Protein AF-A0A7W8JVH3-F1 (afdb_monomer)

Structure (mmCIF, N/CA/C/O backbone):
data_AF-A0A7W8JVH3-F1
#
_entry.id   AF-A0A7W8JVH3-F1
#
loop_
_atom_site.group_PDB
_atom_site.id
_atom_site.type_symbol
_atom_site.label_atom_id
_atom_site.label_alt_id
_atom_site.label_comp_id
_atom_site.label_asym_id
_atom_site.label_entity_id
_atom_site.label_seq_id
_atom_site.pdbx_PDB_ins_code
_atom_site.Cartn_x
_atom_site.Cartn_y
_atom_site.Cartn_z
_atom_site.occupancy
_atom_site.B_iso_or_equiv
_atom_site.auth_seq_id
_atom_site.auth_comp_id
_atom_site.auth_asym_id
_atom_site.auth_atom_id
_atom_site.pdbx_PDB_model_num
ATOM 1 N N . MET A 1 1 ? -39.258 6.289 58.604 1.00 48.69 1 MET A N 1
ATOM 2 C CA . MET A 1 1 ? -39.651 5.945 57.219 1.00 48.69 1 MET A CA 1
ATOM 3 C C . MET A 1 1 ? -39.538 7.194 56.346 1.00 48.69 1 MET A C 1
ATOM 5 O O . MET A 1 1 ? -40.418 8.042 56.395 1.00 48.69 1 MET A O 1
ATOM 9 N N . ARG A 1 2 ? -38.430 7.372 55.616 1.00 46.38 2 ARG A N 1
ATOM 10 C CA . ARG A 1 2 ? -38.278 8.430 54.602 1.00 46.38 2 ARG A CA 1
ATOM 11 C C . ARG A 1 2 ? -37.837 7.779 53.296 1.00 46.38 2 ARG A C 1
ATOM 13 O O . ARG A 1 2 ? -37.025 6.861 53.305 1.00 46.38 2 ARG A O 1
ATOM 20 N N . ARG A 1 3 ? -38.529 8.182 52.235 1.00 45.81 3 ARG A N 1
ATOM 21 C CA . ARG A 1 3 ? -38.682 7.486 50.960 1.00 45.81 3 ARG A CA 1
ATOM 22 C C . ARG A 1 3 ? -37.388 7.464 50.152 1.00 45.81 3 ARG A C 1
ATOM 24 O O . ARG A 1 3 ? -36.672 8.457 50.085 1.00 45.81 3 ARG A O 1
ATOM 31 N N . ALA A 1 4 ? -37.172 6.315 49.524 1.00 49.72 4 ALA A N 1
ATOM 32 C CA . ALA A 1 4 ? -36.243 6.099 48.435 1.00 49.72 4 ALA A CA 1
ATOM 33 C C . ALA A 1 4 ? -36.634 6.930 47.205 1.00 49.72 4 ALA A C 1
ATOM 35 O O . ALA A 1 4 ? -37.813 6.995 46.857 1.00 49.72 4 ALA A O 1
ATOM 36 N N . LEU A 1 5 ? -35.635 7.485 46.523 1.00 50.75 5 LEU A N 1
A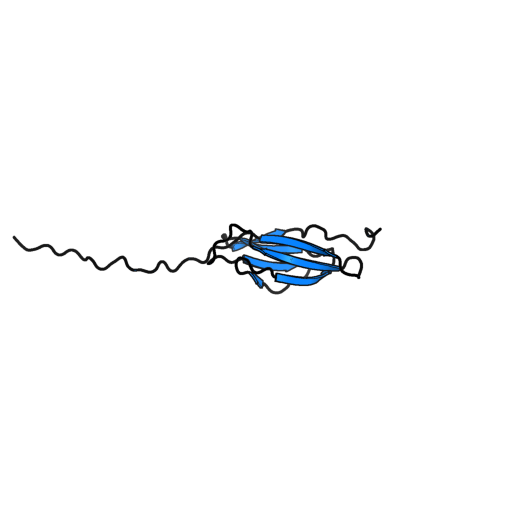TOM 37 C CA . LEU A 1 5 ? -35.648 7.632 45.070 1.00 50.75 5 LEU A CA 1
ATOM 38 C C . LEU A 1 5 ? -34.183 7.716 44.602 1.00 50.75 5 LEU A C 1
ATOM 40 O O . LEU A 1 5 ? -33.597 8.799 44.634 1.00 50.75 5 LEU A O 1
ATOM 44 N N . PRO A 1 6 ? -33.526 6.589 44.272 1.00 50.28 6 PRO A N 1
ATOM 45 C CA . PRO A 1 6 ? -32.200 6.652 43.692 1.00 50.28 6 PRO A CA 1
ATOM 46 C C . PRO A 1 6 ? -32.318 7.114 42.238 1.00 50.28 6 PRO A C 1
ATOM 48 O O . PRO A 1 6 ? -33.240 6.742 41.510 1.00 50.28 6 PRO A O 1
ATOM 51 N N . LEU A 1 7 ? -31.366 7.963 41.864 1.00 53.34 7 LEU A N 1
ATOM 52 C CA . LEU A 1 7 ? -31.103 8.468 40.529 1.00 53.34 7 LEU A CA 1
ATOM 53 C C . LEU A 1 7 ? -31.252 7.364 39.470 1.00 53.34 7 LEU A C 1
ATOM 55 O O . LEU A 1 7 ? -30.442 6.444 39.413 1.00 53.34 7 LEU A O 1
ATOM 59 N N . LEU A 1 8 ? -32.248 7.487 38.597 1.00 50.94 8 LEU A N 1
ATOM 60 C CA . LEU A 1 8 ? -32.459 6.592 37.455 1.00 50.94 8 LEU A CA 1
ATOM 61 C C . LEU A 1 8 ? -32.343 7.386 36.148 1.00 50.94 8 LEU A C 1
ATOM 63 O O . LEU A 1 8 ? -33.219 7.349 35.292 1.00 50.94 8 LEU A O 1
ATOM 67 N N . LEU A 1 9 ? -31.272 8.177 36.025 1.00 50.88 9 LEU A N 1
ATOM 68 C CA . LEU A 1 9 ? -31.040 9.027 34.852 1.00 50.88 9 LEU A CA 1
ATOM 69 C C . LEU A 1 9 ? -29.560 9.125 34.463 1.00 50.88 9 LEU A C 1
ATOM 71 O O . LEU A 1 9 ? -29.058 10.181 34.097 1.00 50.88 9 LEU A O 1
ATOM 75 N N . ALA A 1 10 ? -28.843 8.011 34.540 1.00 50.78 10 ALA A N 1
ATOM 76 C CA . ALA A 1 10 ? -27.483 7.922 34.033 1.00 50.78 10 ALA A CA 1
ATOM 77 C C . ALA A 1 10 ? -27.308 6.577 33.340 1.00 50.78 10 ALA A C 1
ATOM 79 O O . ALA A 1 10 ? -26.877 5.647 34.000 1.00 50.78 10 ALA A O 1
ATOM 80 N N . LEU A 1 11 ? -27.703 6.446 32.065 1.00 51.06 11 LEU A N 1
ATOM 81 C CA . LEU A 1 11 ? -27.207 5.378 31.168 1.00 51.06 11 LEU A CA 1
ATOM 82 C C . LEU A 1 11 ? -27.622 5.525 29.688 1.00 51.06 11 LEU A C 1
ATOM 84 O O . LEU A 1 11 ? -27.536 4.570 28.928 1.00 51.06 11 LEU A O 1
ATOM 88 N N . LEU A 1 12 ? -28.000 6.725 29.239 1.00 50.84 12 LEU A N 1
ATOM 89 C CA . LEU A 1 12 ? -28.077 7.048 27.808 1.00 50.84 12 LEU A CA 1
ATOM 90 C C . LEU A 1 12 ? -26.915 7.972 27.432 1.00 50.84 12 LEU A C 1
ATOM 92 O O . LEU A 1 12 ? -27.115 9.044 26.870 1.00 50.84 12 LEU A O 1
ATOM 96 N N . LEU A 1 13 ? -25.689 7.583 27.790 1.00 53.88 13 LEU A N 1
ATOM 97 C CA . LEU A 1 13 ? -24.538 8.110 27.071 1.00 53.88 13 LEU A CA 1
ATOM 98 C C . LEU A 1 13 ? -24.458 7.308 25.771 1.00 53.88 13 LEU A C 1
ATOM 100 O O . LEU A 1 13 ? -24.201 6.105 25.854 1.00 53.88 13 LEU A O 1
ATOM 104 N N . PRO A 1 14 ? -24.679 7.908 24.585 1.00 45.84 14 PRO A N 1
ATOM 105 C CA . PRO A 1 14 ? -24.196 7.285 23.368 1.00 45.84 14 PRO A CA 1
ATOM 106 C C . PRO A 1 14 ? -22.703 7.081 23.594 1.00 45.84 14 PRO A C 1
ATOM 108 O O . PRO A 1 14 ? -21.974 8.043 23.847 1.00 45.84 14 PRO A O 1
ATOM 111 N N . SER A 1 15 ? -22.263 5.823 23.616 1.00 51.16 15 SER A N 1
ATOM 112 C CA . SER A 1 15 ? -20.848 5.509 23.540 1.00 51.16 15 SER A CA 1
ATOM 113 C C . SER A 1 15 ? -20.332 6.308 22.355 1.00 51.16 15 SER A C 1
ATOM 115 O O . SER A 1 15 ? -20.765 6.073 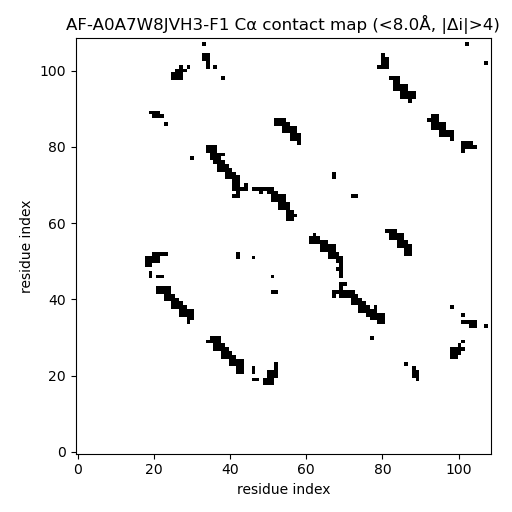21.229 1.00 51.16 15 SER A O 1
ATOM 117 N N . ALA A 1 16 ? -19.511 7.325 22.615 1.00 52.62 16 ALA A N 1
ATOM 118 C CA . ALA A 1 16 ? -18.742 7.969 21.572 1.00 52.62 16 ALA A CA 1
ATOM 119 C C . ALA A 1 16 ? -17.882 6.845 20.996 1.00 52.62 16 ALA A C 1
ATOM 121 O O . ALA A 1 16 ? -16.887 6.455 21.607 1.00 52.62 16 ALA A O 1
ATOM 122 N N . GLY A 1 17 ? -18.388 6.206 19.939 1.00 52.88 17 GLY A N 1
ATOM 123 C CA . GLY A 1 17 ? -17.802 5.014 19.359 1.00 52.88 17 GLY A CA 1
ATOM 124 C C . GLY A 1 17 ? -16.391 5.376 18.955 1.00 52.88 17 GLY A C 1
ATOM 125 O O . GLY A 1 17 ? -16.191 6.255 18.116 1.00 52.88 17 GLY A O 1
ATOM 126 N N . ALA A 1 18 ? -15.409 4.774 19.617 1.00 62.06 18 ALA A N 1
ATOM 127 C CA . ALA A 1 18 ? -14.046 4.853 19.145 1.00 62.06 18 ALA A CA 1
ATOM 128 C C . ALA A 1 18 ? -14.049 4.196 17.762 1.00 62.06 18 ALA A C 1
ATOM 130 O O . ALA A 1 18 ? -14.316 3.001 17.658 1.00 62.06 18 ALA A O 1
ATOM 131 N N . LEU A 1 19 ? -13.838 4.991 16.709 1.00 70.38 19 LEU A N 1
ATOM 132 C CA . LEU A 1 19 ? -13.760 4.478 15.345 1.00 70.38 19 LEU A CA 1
ATOM 133 C C . LEU A 1 19 ? -12.72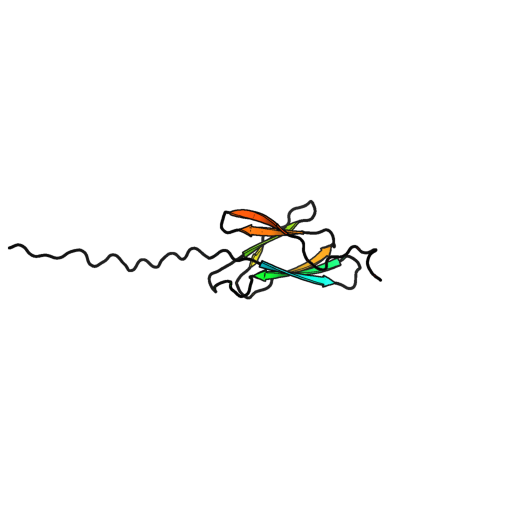8 3.339 15.314 1.00 70.38 19 LEU A C 1
ATOM 135 O O . LEU A 1 19 ? -11.607 3.498 15.804 1.00 70.38 19 LEU A O 1
ATOM 139 N N . THR A 1 20 ? -13.110 2.184 14.770 1.00 84.62 20 THR A N 1
ATOM 140 C CA . THR A 1 20 ? -12.273 0.975 14.824 1.00 84.62 20 THR A CA 1
ATOM 141 C C . THR A 1 20 ? -11.189 1.022 13.751 1.00 84.62 20 THR A C 1
ATOM 143 O O . THR A 1 20 ? -11.486 1.157 12.565 1.00 84.62 20 THR A O 1
ATOM 146 N N . LEU A 1 21 ? -9.919 0.864 14.128 1.00 89.88 21 LEU A N 1
ATOM 147 C CA . LEU A 1 21 ? -8.824 0.890 13.160 1.00 89.88 21 LEU A CA 1
ATOM 148 C C . LEU A 1 21 ? -8.614 -0.492 12.515 1.00 89.88 21 LEU A C 1
ATOM 150 O O . LEU A 1 21 ? -8.281 -1.475 13.173 1.00 89.88 21 LEU A O 1
ATOM 154 N N . CYS A 1 22 ? -8.798 -0.566 11.201 1.00 91.88 22 CYS A N 1
ATOM 155 C CA . CYS A 1 22 ? -8.847 -1.802 10.434 1.00 91.88 22 CYS A CA 1
ATOM 156 C C . CYS A 1 22 ? -7.515 -2.187 9.788 1.00 91.88 22 CYS A C 1
ATOM 158 O O . CYS A 1 22 ? -6.722 -1.352 9.346 1.00 91.88 22 CYS A O 1
ATOM 160 N N . ARG A 1 23 ? -7.317 -3.502 9.639 1.00 92.19 23 ARG A N 1
ATOM 161 C CA . ARG A 1 23 ? -6.287 -4.069 8.757 1.00 92.19 23 ARG A CA 1
ATOM 162 C C . ARG A 1 23 ? -6.592 -3.759 7.296 1.00 92.19 23 ARG A C 1
ATOM 164 O O . ARG A 1 23 ? -7.739 -3.517 6.917 1.00 92.19 23 ARG A O 1
ATOM 171 N N . VAL A 1 24 ? -5.553 -3.823 6.466 1.00 93.75 24 VAL A N 1
ATOM 172 C CA . VAL A 1 24 ? -5.663 -3.575 5.026 1.00 93.75 24 VAL A CA 1
ATOM 173 C C . VAL A 1 24 ? -5.170 -4.744 4.188 1.00 93.75 24 VAL A C 1
ATOM 175 O O . VAL A 1 24 ? -4.182 -5.405 4.511 1.00 93.75 24 VAL A O 1
ATOM 178 N N . ASP A 1 25 ? -5.852 -4.951 3.070 1.00 95.06 25 ASP A N 1
ATOM 179 C CA . ASP A 1 25 ? -5.410 -5.777 1.961 1.00 95.06 25 ASP A CA 1
ATOM 180 C C . ASP A 1 25 ? -4.884 -4.890 0.823 1.00 95.06 25 ASP A C 1
ATOM 182 O O . ASP A 1 25 ? -5.238 -3.715 0.699 1.00 95.06 25 ASP A O 1
ATOM 186 N N . ARG A 1 26 ? -3.993 -5.446 0.003 1.00 95.75 26 ARG A N 1
ATOM 187 C CA . ARG A 1 26 ? -3.226 -4.700 -0.994 1.00 95.75 26 ARG A CA 1
ATOM 188 C C . ARG A 1 26 ? -2.981 -5.548 -2.228 1.00 95.75 26 ARG A C 1
ATOM 190 O O . ARG A 1 26 ? -2.603 -6.714 -2.125 1.00 95.75 26 ARG A O 1
ATOM 197 N N . SER A 1 27 ? -3.118 -4.935 -3.391 1.00 96.62 27 SER A N 1
ATOM 198 C CA . SER A 1 27 ? -2.852 -5.562 -4.679 1.00 96.62 27 SER A CA 1
ATOM 199 C C . SER A 1 27 ? -2.199 -4.570 -5.635 1.00 96.62 27 SER A C 1
ATOM 201 O O . SER A 1 27 ? -2.276 -3.353 -5.455 1.00 96.62 27 SER A O 1
ATOM 203 N N . ALA A 1 28 ? -1.525 -5.096 -6.653 1.00 97.31 28 ALA A N 1
ATOM 204 C CA . ALA A 1 28 ? -0.953 -4.301 -7.726 1.00 97.31 28 ALA A CA 1
ATOM 205 C C . ALA A 1 28 ? -1.354 -4.884 -9.077 1.00 97.31 28 ALA A C 1
ATOM 207 O O . ALA A 1 28 ? -1.237 -6.086 -9.307 1.00 97.31 28 ALA A O 1
ATOM 208 N N . THR A 1 29 ? -1.787 -4.010 -9.981 1.00 97.06 29 THR A N 1
ATOM 209 C CA . THR A 1 29 ? -2.060 -4.343 -11.380 1.00 97.06 29 THR A CA 1
ATOM 210 C C . THR A 1 29 ? -1.001 -3.670 -12.253 1.00 97.06 29 THR A C 1
ATOM 212 O O . THR A 1 29 ? -0.814 -2.455 -12.124 1.00 97.06 29 THR A O 1
ATOM 215 N N . PRO A 1 30 ? -0.278 -4.408 -13.116 1.00 95.75 30 PRO A N 1
ATOM 216 C CA . PRO A 1 30 ? 0.713 -3.807 -14.005 1.00 95.75 30 PRO A CA 1
ATOM 217 C C . PRO A 1 30 ? 0.052 -2.825 -14.979 1.00 95.75 30 PRO A C 1
ATOM 219 O O . PRO A 1 30 ? -1.078 -3.028 -15.425 1.00 95.75 30 PRO A O 1
ATOM 222 N N . THR A 1 31 ? 0.759 -1.745 -15.307 1.00 95.56 31 THR A N 1
ATOM 223 C CA . THR A 1 31 ? 0.368 -0.831 -16.393 1.00 95.56 31 THR A CA 1
ATOM 224 C C . THR A 1 31 ? 1.013 -1.255 -17.715 1.00 95.56 31 THR A C 1
ATOM 226 O O . THR A 1 31 ? 1.650 -2.298 -17.788 1.00 95.56 31 THR A O 1
ATOM 229 N N . ARG A 1 32 ? 0.879 -0.440 -18.771 1.00 94.38 32 ARG A N 1
ATOM 230 C CA . ARG A 1 32 ? 1.616 -0.644 -20.032 1.00 94.38 32 ARG A CA 1
ATOM 231 C C . ARG A 1 32 ? 3.108 -0.303 -19.928 1.00 94.38 32 ARG A C 1
ATOM 233 O O . ARG A 1 32 ? 3.854 -0.631 -20.841 1.00 94.38 32 ARG A O 1
ATOM 240 N N . VAL A 1 33 ? 3.536 0.371 -18.858 1.00 95.12 33 VAL A N 1
ATOM 241 C CA . VAL A 1 33 ? 4.934 0.767 -18.653 1.00 95.12 33 VAL A CA 1
ATOM 242 C C . VAL A 1 33 ? 5.597 -0.222 -17.686 1.00 95.12 33 VAL A C 1
ATOM 244 O O . VAL A 1 33 ? 5.135 -0.345 -16.544 1.00 95.12 33 VAL A O 1
ATOM 247 N N . PRO A 1 34 ? 6.675 -0.920 -18.094 1.00 95.12 34 PRO A N 1
ATOM 248 C CA . PRO A 1 34 ? 7.381 -1.854 -17.227 1.00 95.12 34 PRO A CA 1
ATOM 249 C C . PRO A 1 34 ? 7.834 -1.220 -15.913 1.00 95.12 34 PRO A C 1
ATOM 251 O O . PRO A 1 34 ? 8.376 -0.117 -15.873 1.00 95.12 34 PRO A O 1
ATOM 254 N N . GLY A 1 35 ? 7.602 -1.934 -14.812 1.00 95.19 35 GLY A N 1
ATOM 255 C CA . GLY A 1 35 ? 7.927 -1.457 -13.467 1.00 95.19 35 GLY A CA 1
ATOM 256 C C . GLY A 1 35 ? 6.975 -0.404 -12.893 1.00 95.19 35 GLY A C 1
ATOM 257 O O . GLY A 1 35 ? 7.230 0.051 -11.779 1.00 95.19 35 GLY A O 1
ATOM 258 N N . ILE A 1 36 ? 5.894 -0.045 -13.596 1.00 96.88 36 ILE A N 1
ATOM 259 C CA . ILE A 1 36 ? 4.871 0.903 -13.138 1.00 96.88 36 ILE A CA 1
ATOM 260 C C . ILE A 1 36 ? 3.527 0.187 -12.964 1.00 96.88 36 ILE A C 1
ATOM 262 O O . ILE A 1 36 ? 3.066 -0.534 -13.854 1.00 96.88 36 ILE A O 1
ATOM 266 N N . TYR A 1 37 ? 2.877 0.420 -11.823 1.00 97.62 37 TYR A N 1
ATOM 267 C CA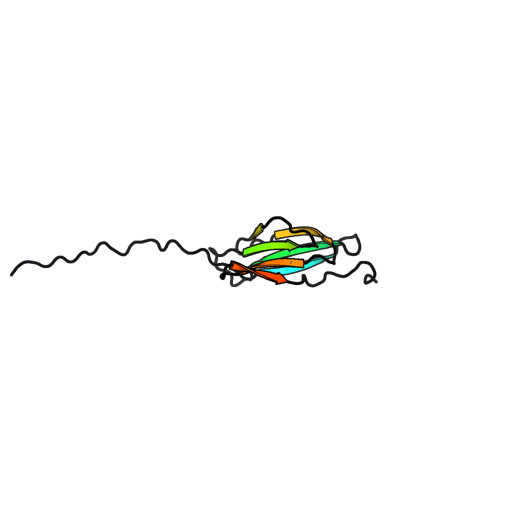 . TYR A 1 37 ? 1.682 -0.299 -11.386 1.00 97.62 37 TYR A CA 1
ATOM 268 C C . TYR A 1 37 ? 0.566 0.651 -10.942 1.00 97.62 37 TYR A C 1
ATOM 270 O O . TYR A 1 37 ? 0.803 1.783 -10.517 1.00 97.62 37 TYR A O 1
ATOM 278 N N . ASN A 1 38 ? -0.666 0.154 -11.003 1.00 97.69 38 ASN A N 1
ATOM 279 C CA . ASN A 1 38 ? -1.775 0.673 -10.215 1.00 97.69 38 ASN A CA 1
ATOM 280 C C . ASN A 1 38 ? -1.840 -0.145 -8.926 1.00 97.69 38 ASN A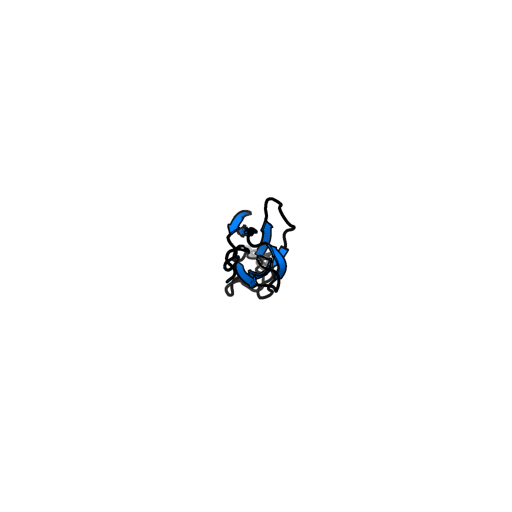 C 1
ATOM 282 O O . ASN A 1 38 ? -2.017 -1.362 -8.986 1.00 97.69 38 ASN A O 1
ATOM 286 N N . VAL A 1 39 ? -1.662 0.503 -7.780 1.00 97.44 39 VAL A N 1
ATOM 287 C CA . VAL A 1 39 ? -1.699 -0.143 -6.466 1.00 97.44 39 VAL A CA 1
ATOM 288 C C . VAL A 1 39 ? -3.021 0.168 -5.809 1.00 97.44 39 VAL A C 1
ATOM 290 O O . VAL A 1 39 ? -3.338 1.334 -5.585 1.00 97.44 39 VAL A O 1
ATOM 293 N N . THR A 1 40 ? -3.757 -0.879 -5.465 1.00 97.06 40 THR A N 1
ATOM 294 C CA . THR A 1 40 ? -5.039 -0.781 -4.782 1.00 97.06 40 THR A CA 1
ATOM 295 C C . THR A 1 40 ? -4.874 -1.250 -3.346 1.00 97.06 40 THR A C 1
ATOM 297 O O . THR A 1 40 ? -4.327 -2.324 -3.093 1.00 97.06 40 THR A O 1
ATOM 300 N N . ILE A 1 41 ? -5.354 -0.445 -2.404 1.00 96.62 41 ILE A N 1
ATOM 301 C CA . ILE A 1 41 ? -5.421 -0.788 -0.985 1.00 96.62 41 ILE A CA 1
ATOM 302 C C . ILE A 1 41 ? -6.870 -0.662 -0.543 1.00 96.62 41 ILE A C 1
ATOM 304 O O . ILE A 1 41 ? -7.581 0.259 -0.942 1.00 96.62 41 ILE A O 1
ATOM 308 N N . ARG A 1 42 ? -7.315 -1.609 0.271 1.00 95.62 42 ARG A N 1
ATOM 309 C CA . ARG A 1 42 ? -8.661 -1.647 0.840 1.00 95.62 42 ARG A CA 1
ATOM 310 C C . ARG A 1 42 ? -8.590 -2.149 2.266 1.00 95.62 42 ARG A C 1
ATOM 312 O O . ARG A 1 42 ? -7.659 -2.872 2.613 1.00 95.62 42 ARG A O 1
ATOM 319 N N . THR A 1 43 ? -9.580 -1.814 3.076 1.00 95.06 43 THR A N 1
ATOM 320 C CA . THR A 1 43 ? -9.765 -2.502 4.352 1.00 95.06 43 THR A CA 1
ATOM 321 C C . THR A 1 43 ? -10.048 -3.984 4.107 1.00 95.06 43 THR A C 1
ATOM 323 O O . THR A 1 43 ? -10.576 -4.373 3.060 1.00 95.06 43 THR A O 1
ATOM 326 N N . VAL A 1 44 ? -9.686 -4.820 5.072 1.00 93.38 44 VAL A N 1
ATOM 327 C CA . VAL A 1 44 ? -10.094 -6.228 5.074 1.00 93.38 44 VAL A CA 1
ATOM 328 C C . VAL A 1 44 ? -11.627 -6.356 5.211 1.00 93.38 44 VAL A C 1
ATOM 330 O O . VAL A 1 44 ? -12.253 -5.438 5.750 1.00 93.38 44 VAL A O 1
ATOM 333 N N . PRO A 1 45 ? -12.253 -7.439 4.712 1.00 90.81 45 PRO A N 1
ATOM 334 C CA . PRO A 1 45 ? -13.712 -7.596 4.726 1.00 90.81 45 PRO A CA 1
ATOM 335 C C . PRO A 1 45 ? -14.339 -7.614 6.125 1.00 90.81 45 PRO A C 1
ATOM 337 O O . PRO A 1 45 ? -15.488 -7.222 6.270 1.00 90.81 45 PRO A O 1
ATOM 340 N N . GLU A 1 46 ? -13.596 -8.045 7.145 1.00 91.50 46 GLU A N 1
ATOM 341 C CA . GLU A 1 46 ? -14.040 -8.064 8.543 1.00 91.50 46 GLU A CA 1
ATOM 342 C C . GLU A 1 46 ? -14.049 -6.681 9.221 1.00 91.50 46 GLU A C 1
ATOM 344 O O . GLU A 1 46 ? -14.368 -6.577 10.402 1.00 91.50 46 GLU A O 1
ATOM 349 N N . CYS A 1 47 ? -13.672 -5.620 8.501 1.00 90.75 47 CYS A N 1
ATOM 350 C CA . CYS A 1 47 ? -13.704 -4.256 9.016 1.00 90.75 47 CYS A CA 1
ATOM 351 C C . CYS A 1 47 ? -15.162 -3.801 9.241 1.00 90.75 47 CYS A C 1
ATOM 353 O O . CYS A 1 47 ? -15.946 -3.850 8.287 1.00 90.75 47 CYS A O 1
ATOM 355 N N . PRO A 1 48 ? -15.536 -3.359 10.458 1.00 92.00 48 PRO A N 1
ATOM 356 C CA . PRO A 1 48 ? -16.894 -2.900 10.754 1.00 92.00 48 PRO A CA 1
ATOM 357 C C . PRO A 1 48 ? -17.224 -1.611 9.993 1.00 92.00 48 PRO A C 1
ATOM 359 O O . PRO A 1 48 ? -16.317 -0.912 9.548 1.00 92.00 48 PRO A O 1
ATOM 362 N N . GLU A 1 49 ? -18.510 -1.281 9.849 1.00 89.75 49 GLU A N 1
ATOM 363 C CA . GLU A 1 49 ? -18.976 -0.139 9.037 1.00 89.75 49 GLU A CA 1
ATOM 364 C C . GLU A 1 49 ? -18.500 1.232 9.547 1.00 89.75 49 GLU A C 1
ATOM 366 O O . GLU A 1 49 ? -18.300 2.150 8.752 1.00 89.75 49 GLU A O 1
ATOM 371 N N . ASP A 1 50 ? -18.280 1.366 10.854 1.00 90.31 50 ASP A N 1
ATOM 372 C CA . ASP A 1 50 ? -17.708 2.542 11.520 1.00 90.31 50 ASP A CA 1
ATOM 373 C C . ASP A 1 50 ? -16.172 2.477 11.640 1.00 90.31 50 ASP A C 1
ATOM 375 O O . ASP A 1 50 ? -15.538 3.331 12.263 1.00 90.31 50 ASP A O 1
ATOM 379 N N . GLY A 1 51 ? -15.556 1.451 11.052 1.00 91.75 51 GLY A N 1
ATOM 380 C CA . GLY A 1 51 ? -14.115 1.293 11.014 1.00 91.75 51 GLY A CA 1
ATOM 381 C C . GLY A 1 51 ? -13.437 2.204 9.991 1.00 91.75 51 GLY A C 1
ATOM 382 O O . GLY A 1 51 ? -14.073 2.855 9.167 1.00 91.75 51 GLY A O 1
ATOM 383 N N . TYR A 1 52 ? -12.109 2.246 10.019 1.00 93.94 52 TYR A N 1
ATOM 384 C CA . TYR A 1 52 ? -11.298 2.942 9.022 1.00 93.94 52 TYR A CA 1
ATOM 385 C C . TYR A 1 52 ? -9.864 2.419 9.013 1.00 93.94 52 TYR A C 1
ATOM 387 O O . TYR A 1 52 ? -9.403 1.813 9.972 1.00 93.94 52 TYR A O 1
ATOM 395 N N . ALA A 1 53 ? -9.114 2.683 7.949 1.00 95.31 53 ALA A N 1
ATOM 396 C CA . ALA A 1 53 ? -7.666 2.485 7.942 1.00 95.31 53 ALA A CA 1
ATOM 397 C C . ALA A 1 53 ? -6.952 3.761 7.506 1.00 95.31 53 ALA A C 1
ATOM 399 O O . ALA A 1 53 ? -7.484 4.526 6.710 1.00 95.31 53 ALA A O 1
ATOM 400 N N . VAL A 1 54 ? -5.730 3.976 7.993 1.00 96.19 54 VAL A N 1
ATOM 401 C CA . VAL A 1 54 ? -4.889 5.106 7.574 1.00 96.19 54 VAL A CA 1
ATOM 402 C C . VAL A 1 54 ? -3.638 4.559 6.921 1.00 96.19 54 VAL A C 1
ATOM 404 O O . VAL A 1 54 ? -2.879 3.813 7.545 1.00 96.19 54 VAL A O 1
ATOM 407 N N . VAL A 1 55 ? -3.435 4.900 5.654 1.00 96.19 55 VAL A N 1
ATOM 408 C CA . VAL A 1 55 ? -2.395 4.306 4.813 1.00 96.19 55 VAL A CA 1
ATOM 409 C C . VAL A 1 55 ? -1.664 5.354 3.993 1.00 96.19 55 VAL A C 1
ATOM 411 O O . VAL A 1 55 ? -2.199 6.415 3.708 1.00 96.19 55 VAL A O 1
ATOM 414 N N . ARG A 1 56 ? -0.436 5.059 3.579 1.00 96.31 56 ARG A N 1
ATOM 415 C CA . ARG A 1 56 ? 0.285 5.860 2.582 1.00 96.31 56 ARG A CA 1
ATOM 416 C C . ARG A 1 56 ? 1.239 5.000 1.778 1.00 96.31 56 ARG A C 1
ATOM 418 O O . ARG A 1 56 ? 1.558 3.872 2.163 1.00 96.31 56 ARG A O 1
ATOM 425 N N . LEU A 1 57 ? 1.754 5.569 0.696 1.00 96.00 57 LEU A N 1
ATOM 426 C CA . LEU A 1 57 ? 2.904 5.020 -0.010 1.00 96.00 57 LEU A CA 1
ATOM 427 C C . LEU A 1 57 ? 4.216 5.628 0.502 1.00 96.00 57 LEU A C 1
ATOM 429 O O . LEU A 1 57 ? 4.245 6.728 1.056 1.00 96.00 57 LEU A O 1
ATOM 433 N N . ALA A 1 58 ? 5.311 4.892 0.318 1.00 93.19 58 ALA A N 1
ATOM 434 C CA . ALA A 1 58 ? 6.659 5.320 0.671 1.00 93.19 58 ALA A CA 1
ATOM 435 C C . ALA A 1 58 ? 7.695 4.809 -0.343 1.00 93.19 58 ALA A C 1
ATOM 437 O O . ALA A 1 58 ? 7.666 3.645 -0.753 1.00 93.19 58 ALA A O 1
ATOM 438 N N . SER A 1 59 ? 8.651 5.665 -0.715 1.00 89.75 59 SER A N 1
ATOM 439 C CA . SER A 1 59 ? 9.660 5.360 -1.744 1.00 89.75 59 SER A CA 1
ATOM 440 C C . SER A 1 59 ? 11.016 6.039 -1.512 1.00 89.75 59 SER A C 1
ATOM 442 O O . SER A 1 59 ? 11.600 6.626 -2.422 1.00 89.75 59 SER A O 1
ATOM 444 N N . GLY A 1 60 ? 11.478 6.069 -0.261 1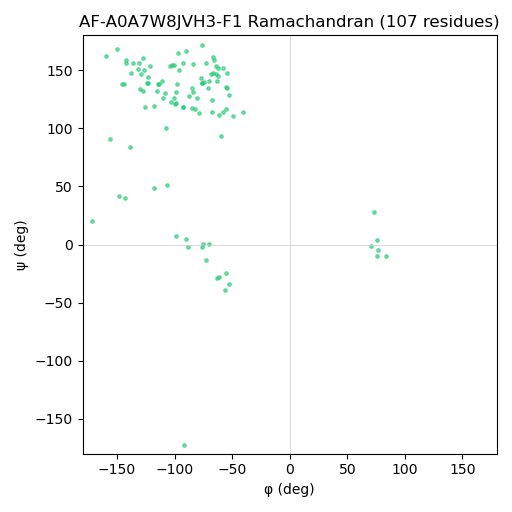.00 82.94 60 GLY A N 1
ATOM 445 C CA . GLY A 1 60 ? 12.564 6.971 0.161 1.00 82.94 60 GLY A CA 1
ATOM 446 C C . GLY A 1 60 ? 12.101 8.425 0.337 1.00 82.94 60 GLY A C 1
ATOM 447 O O . GLY A 1 60 ? 12.820 9.238 0.902 1.00 82.94 60 GLY A O 1
ATOM 448 N N . ARG A 1 61 ? 10.870 8.727 -0.089 1.00 86.56 61 ARG A N 1
ATOM 449 C CA . ARG A 1 61 ? 10.054 9.868 0.327 1.00 86.56 61 ARG A CA 1
ATOM 450 C C . ARG A 1 61 ? 8.753 9.345 0.918 1.00 86.56 61 ARG A C 1
ATOM 452 O O . ARG A 1 61 ? 8.321 8.241 0.575 1.00 86.56 61 ARG A O 1
ATOM 459 N N . GLU A 1 62 ? 8.154 10.131 1.796 1.00 87.44 62 GLU A N 1
ATOM 460 C CA . GLU A 1 62 ? 6.859 9.831 2.393 1.00 87.44 62 GLU A CA 1
ATOM 461 C C . GLU A 1 62 ? 5.765 10.605 1.655 1.00 87.44 62 GLU A C 1
ATOM 463 O O . GLU A 1 62 ? 5.915 11.801 1.405 1.00 87.44 62 GLU A O 1
ATOM 468 N N . TYR A 1 63 ? 4.688 9.916 1.280 1.00 90.12 63 TYR A N 1
ATOM 469 C CA . TYR A 1 63 ? 3.535 10.519 0.609 1.00 90.12 63 TYR A CA 1
ATOM 470 C C . TYR A 1 63 ? 2.423 10.842 1.621 1.00 90.12 63 TYR A C 1
ATOM 472 O O . TYR A 1 63 ? 2.476 10.346 2.751 1.00 90.12 63 TYR A O 1
ATOM 480 N N . PRO A 1 64 ? 1.424 11.667 1.251 1.00 93.62 64 PRO A N 1
ATOM 481 C CA . PRO A 1 64 ? 0.295 11.965 2.125 1.00 93.62 64 PRO A CA 1
ATOM 482 C C . PRO A 1 64 ? -0.414 10.702 2.623 1.00 93.62 64 PRO A C 1
ATOM 484 O O . PRO A 1 64 ? -0.464 9.681 1.932 1.00 93.62 64 PRO A O 1
ATOM 487 N N . TRP A 1 65 ? -0.944 10.793 3.840 1.00 95.06 65 TRP A N 1
ATOM 488 C CA . TRP A 1 65 ? -1.808 9.770 4.411 1.00 95.06 65 TRP A CA 1
ATOM 489 C C . TRP A 1 65 ? -3.202 9.846 3.796 1.00 95.06 65 TRP A C 1
ATOM 491 O O . TRP A 1 65 ? -3.757 10.929 3.646 1.00 95.06 65 TRP A O 1
ATOM 501 N N . GLU A 1 66 ? -3.765 8.682 3.510 1.00 96.25 66 GLU A N 1
ATOM 502 C CA . GLU A 1 66 ? -5.126 8.485 3.035 1.00 96.25 66 GLU A CA 1
ATOM 503 C C . GLU A 1 66 ? -5.925 7.724 4.088 1.00 96.25 66 GLU A C 1
ATOM 505 O O . GLU A 1 66 ? -5.435 6.757 4.682 1.00 96.25 66 GLU A O 1
ATOM 510 N N . VAL A 1 67 ? -7.169 8.151 4.295 1.00 95.19 67 VAL A N 1
ATOM 511 C CA . VAL A 1 67 ? -8.127 7.473 5.171 1.00 95.19 67 VAL A CA 1
ATOM 512 C C . VAL A 1 67 ? -9.048 6.616 4.312 1.00 95.19 67 VAL A C 1
ATOM 514 O O . VAL A 1 67 ? -9.728 7.115 3.419 1.00 95.19 67 VAL A O 1
ATOM 517 N N . LEU A 1 68 ? -9.070 5.315 4.581 1.00 94.81 68 LEU A N 1
ATOM 518 C CA . LEU A 1 68 ? -9.912 4.347 3.891 1.00 94.81 68 LEU A CA 1
ATOM 519 C C . LEU A 1 68 ? -11.125 4.017 4.742 1.00 94.81 68 LEU A C 1
ATOM 521 O O . LEU A 1 68 ? -10.979 3.574 5.881 1.00 94.81 68 LEU A O 1
ATOM 525 N N . SER A 1 69 ? -12.304 4.165 4.152 1.00 93.06 69 SER A N 1
ATOM 526 C CA . SER A 1 69 ? -13.543 3.652 4.726 1.00 93.06 69 SER A CA 1
ATOM 527 C C . SER A 1 69 ? -13.745 2.172 4.367 1.00 93.06 69 SER A C 1
ATOM 529 O O . SER A 1 69 ? -13.253 1.715 3.326 1.00 93.06 69 SER A O 1
ATOM 531 N N . PRO A 1 70 ? -14.514 1.425 5.173 1.00 93.19 70 PRO A N 1
ATOM 532 C CA . PRO A 1 70 ? -14.838 0.030 4.918 1.00 93.19 70 PRO A CA 1
ATOM 533 C C . PRO A 1 70 ? -15.484 -0.138 3.541 1.00 93.19 70 PRO A C 1
ATOM 535 O O . PRO A 1 70 ? -16.317 0.664 3.118 1.00 93.19 70 PRO A O 1
ATOM 538 N N . GLY A 1 71 ? -15.047 -1.152 2.794 1.00 87.94 71 GLY A N 1
ATOM 539 C CA . GLY A 1 71 ? -15.592 -1.462 1.467 1.00 87.94 71 GLY A CA 1
ATOM 540 C C . GLY A 1 71 ? -15.236 -0.464 0.355 1.00 87.94 71 GLY A C 1
ATOM 541 O O . GLY A 1 71 ? -15.591 -0.704 -0.800 1.00 87.94 71 GLY A O 1
ATOM 542 N N . ARG A 1 72 ? -14.501 0.620 0.646 1.00 92.06 72 ARG A N 1
ATOM 543 C CA . ARG A 1 72 ? -14.052 1.600 -0.355 1.00 92.06 72 ARG A CA 1
ATOM 544 C C . ARG A 1 72 ? -12.549 1.468 -0.618 1.00 92.06 72 ARG A C 1
ATOM 546 O O . ARG A 1 72 ? -11.744 1.977 0.161 1.00 92.06 72 ARG A O 1
ATOM 553 N N . PRO A 1 73 ? -12.138 0.797 -1.710 1.00 93.56 73 PRO A N 1
ATOM 554 C CA . PRO A 1 73 ? -10.732 0.735 -2.081 1.00 93.56 73 PRO A CA 1
ATOM 555 C C . PRO A 1 73 ? -10.222 2.105 -2.540 1.00 93.56 73 PRO A C 1
ATOM 557 O O . PRO A 1 73 ? -10.927 2.846 -3.225 1.00 93.56 73 PRO A O 1
ATOM 560 N N . PHE A 1 74 ? -8.954 2.387 -2.261 1.00 95.94 74 PHE A N 1
ATOM 561 C CA . PHE A 1 74 ? -8.218 3.504 -2.843 1.00 95.94 74 PHE A CA 1
ATOM 562 C C . PHE A 1 74 ? -7.137 2.982 -3.783 1.00 95.94 74 PHE A C 1
ATOM 564 O O . PHE A 1 74 ? -6.499 1.964 -3.509 1.00 95.94 74 PHE A O 1
ATOM 571 N N . THR A 1 75 ? -6.934 3.666 -4.909 1.00 96.81 75 THR A N 1
ATOM 572 C CA . THR A 1 75 ? -5.944 3.262 -5.912 1.00 96.81 75 THR A CA 1
ATOM 573 C C . THR A 1 75 ? -4.989 4.399 -6.232 1.00 96.81 75 THR A C 1
ATOM 575 O O . THR A 1 75 ? -5.390 5.406 -6.811 1.00 96.81 75 THR A O 1
ATOM 578 N N . TRP A 1 76 ? -3.703 4.184 -5.958 1.00 96.19 76 TRP A N 1
ATOM 579 C CA . TRP A 1 76 ? -2.634 5.012 -6.504 1.00 96.19 76 TRP A CA 1
ATOM 580 C C . TRP A 1 76 ? -2.250 4.503 -7.886 1.00 96.19 76 TRP A C 1
ATOM 582 O O . TRP A 1 76 ? -2.061 3.304 -8.105 1.00 96.19 76 TRP A O 1
ATOM 592 N N . ARG A 1 77 ? -2.098 5.432 -8.824 1.00 96.38 77 ARG A N 1
ATOM 593 C CA . ARG A 1 77 ? -1.658 5.149 -10.190 1.00 96.38 77 ARG A CA 1
ATOM 594 C C . ARG A 1 77 ? -0.206 5.565 -10.356 1.00 96.38 77 ARG A C 1
ATOM 596 O O . ARG A 1 77 ? 0.257 6.481 -9.684 1.00 96.38 77 ARG A O 1
ATOM 603 N N . GLY A 1 78 ? 0.492 4.915 -11.281 1.00 95.62 78 GLY A N 1
ATOM 604 C CA . GLY A 1 78 ? 1.862 5.300 -11.609 1.00 95.62 78 GLY A CA 1
ATOM 605 C C . GLY A 1 78 ? 2.877 4.928 -10.530 1.00 95.62 78 GLY A C 1
ATOM 606 O O . GLY A 1 78 ? 3.882 5.612 -10.402 1.00 95.62 78 GLY A O 1
ATOM 607 N N . VAL A 1 79 ? 2.618 3.874 -9.751 1.00 96.19 79 VAL A N 1
ATOM 608 C CA . VAL A 1 79 ? 3.464 3.455 -8.629 1.00 96.19 79 VAL A CA 1
ATOM 609 C C . VAL A 1 79 ? 4.643 2.616 -9.139 1.00 96.19 79 VAL A C 1
ATOM 611 O O . VAL A 1 79 ? 4.423 1.526 -9.676 1.00 96.19 79 VAL A O 1
ATOM 614 N N . PRO A 1 80 ? 5.894 3.075 -8.976 1.00 96.19 80 PRO A N 1
ATOM 615 C CA . PRO A 1 80 ? 7.085 2.296 -9.277 1.00 96.19 80 PRO A CA 1
ATOM 616 C C . PRO A 1 80 ? 7.236 1.048 -8.401 1.00 96.19 80 PRO A C 1
ATOM 618 O O . PRO A 1 80 ? 6.927 1.042 -7.212 1.00 96.19 80 PRO A O 1
ATOM 621 N N . TRP A 1 81 ? 7.809 0.000 -8.984 1.00 95.19 81 TRP A N 1
ATOM 622 C CA . TRP A 1 81 ? 7.982 -1.326 -8.382 1.00 95.19 81 TRP A CA 1
ATOM 623 C C . TRP A 1 81 ? 8.721 -1.369 -7.033 1.00 95.19 81 TRP A C 1
ATOM 625 O O . TRP A 1 81 ? 8.552 -2.319 -6.274 1.00 95.19 81 TRP A O 1
ATOM 635 N N . TYR A 1 82 ? 9.564 -0.377 -6.738 1.00 94.44 82 TYR A N 1
ATOM 636 C CA . TYR A 1 82 ? 10.355 -0.320 -5.504 1.00 94.44 82 TYR A CA 1
ATOM 637 C C . TYR A 1 82 ? 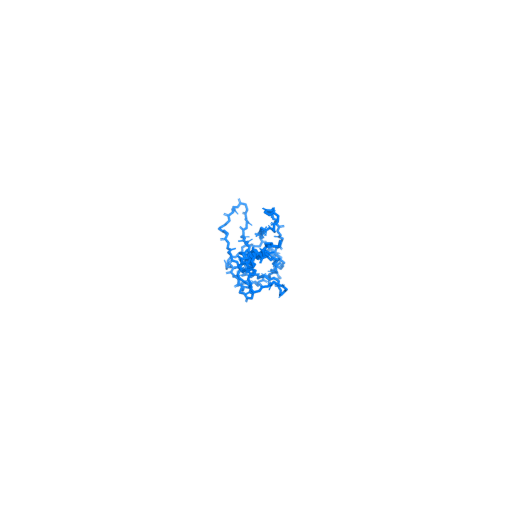9.618 0.369 -4.343 1.00 94.44 82 TYR A C 1
ATOM 639 O O . TYR A 1 82 ? 10.163 0.486 -3.241 1.00 94.44 82 TYR A O 1
ATOM 647 N N . TRP A 1 83 ? 8.399 0.862 -4.578 1.00 96.56 83 TRP A N 1
ATOM 648 C CA . TRP A 1 83 ? 7.591 1.507 -3.550 1.00 96.56 83 TRP A CA 1
ATOM 649 C C . TRP A 1 83 ? 7.034 0.493 -2.550 1.00 96.56 83 TRP A C 1
ATOM 651 O O . TRP A 1 83 ? 6.882 -0.699 -2.820 1.00 96.56 83 TRP A O 1
ATOM 661 N N . ARG A 1 84 ? 6.727 0.991 -1.354 1.00 96.19 84 ARG A N 1
ATOM 662 C CA . ARG A 1 84 ? 6.172 0.226 -0.236 1.00 96.19 84 ARG A CA 1
ATOM 663 C C . ARG A 1 84 ? 4.914 0.918 0.270 1.00 96.19 84 ARG A C 1
ATOM 665 O O . ARG A 1 84 ? 4.734 2.112 0.039 1.00 96.19 84 ARG A O 1
ATOM 672 N N . GLY A 1 85 ? 4.078 0.182 0.990 1.00 95.69 85 GLY A N 1
ATOM 673 C CA . GLY A 1 85 ? 2.961 0.763 1.725 1.00 95.69 85 GLY A CA 1
ATOM 674 C C . GLY A 1 85 ? 3.288 0.917 3.204 1.00 95.69 85 GLY A C 1
ATOM 675 O O . GLY A 1 85 ? 4.126 0.193 3.751 1.00 95.69 85 GLY A O 1
ATOM 676 N N . GLN A 1 86 ? 2.621 1.859 3.854 1.00 95.62 86 GLN A N 1
ATOM 677 C CA . GLN A 1 86 ? 2.607 2.005 5.300 1.00 95.62 86 GLN A CA 1
ATOM 678 C C . GLN A 1 86 ? 1.171 2.104 5.791 1.00 95.62 86 GLN A C 1
ATOM 680 O O . GLN A 1 86 ? 0.319 2.642 5.089 1.00 95.62 86 GLN A O 1
ATOM 685 N N . TRP A 1 87 ? 0.912 1.573 6.981 1.00 94.62 87 TRP A N 1
ATOM 686 C CA . TRP A 1 87 ? -0.371 1.712 7.661 1.00 94.62 87 TRP A CA 1
ATOM 687 C C . TRP A 1 87 ? -0.162 1.993 9.143 1.00 94.62 87 TRP A C 1
ATOM 689 O O . TRP A 1 87 ? 0.825 1.546 9.738 1.00 94.62 87 TRP A O 1
ATOM 699 N N . VAL A 1 88 ? -1.079 2.764 9.711 1.00 94.25 88 VAL A N 1
ATOM 700 C CA . VAL A 1 88 ? -1.165 3.002 11.152 1.00 94.25 88 VAL A CA 1
ATOM 701 C C . VAL A 1 88 ? -1.943 1.837 11.756 1.00 94.25 88 VAL A C 1
ATOM 703 O O . VAL A 1 88 ? -2.975 1.465 11.215 1.00 94.25 88 VAL A O 1
ATOM 706 N N . ALA A 1 89 ? -1.441 1.227 12.827 1.00 85.19 89 ALA A N 1
ATOM 707 C CA . ALA A 1 89 ? -2.187 0.241 13.605 1.00 85.19 89 ALA A CA 1
ATOM 708 C C . ALA A 1 89 ? -2.973 0.923 14.732 1.00 85.19 89 ALA A C 1
ATOM 710 O O . ALA A 1 89 ? -2.678 2.056 15.101 1.00 85.19 89 ALA A O 1
ATOM 711 N N . GLU A 1 90 ? -3.911 0.200 15.341 1.00 80.94 90 GLU A N 1
ATOM 712 C CA . GLU A 1 90 ? -4.694 0.672 16.494 1.00 80.94 90 GLU A CA 1
ATOM 713 C C . GLU A 1 90 ? -3.819 1.196 17.648 1.00 80.94 90 GLU A C 1
ATOM 715 O O . GLU A 1 90 ? -4.148 2.188 18.286 1.00 80.94 90 GLU A O 1
ATOM 720 N N . SER A 1 91 ? -2.636 0.609 17.857 1.00 82.19 91 SER A N 1
ATOM 721 C CA . SER A 1 91 ? -1.661 1.070 18.856 1.00 82.19 91 SER A CA 1
ATOM 722 C C . SER A 1 91 ? -0.973 2.404 18.521 1.00 82.19 91 SER A C 1
ATOM 724 O O . SER A 1 91 ? -0.071 2.823 19.243 1.00 82.19 91 SER A O 1
ATOM 726 N N . GLY A 1 92 ? -1.304 3.037 17.391 1.00 86.12 92 GLY A N 1
ATOM 727 C CA . GLY A 1 92 ? -0.617 4.212 16.847 1.00 86.12 92 GLY A CA 1
ATOM 728 C C . GLY A 1 92 ? 0.720 3.895 16.166 1.00 86.12 92 GLY A C 1
ATOM 729 O O . GLY A 1 92 ? 1.341 4.769 15.562 1.00 86.12 92 GLY A O 1
ATOM 730 N N . LYS A 1 93 ? 1.179 2.638 16.219 1.00 90.12 93 LYS A N 1
ATOM 731 C CA . LYS A 1 93 ? 2.423 2.215 15.571 1.00 90.12 93 LYS A CA 1
ATOM 732 C C . LYS A 1 93 ? 2.269 2.188 14.052 1.00 90.12 93 LYS A C 1
ATOM 734 O O . LYS A 1 93 ? 1.318 1.618 13.522 1.00 90.12 93 LYS A O 1
ATOM 739 N N . ILE A 1 94 ? 3.265 2.726 13.351 1.00 93.31 94 ILE A N 1
ATOM 740 C CA . ILE A 1 94 ? 3.348 2.661 11.890 1.00 93.31 94 ILE A CA 1
ATOM 741 C C . ILE A 1 94 ? 4.057 1.374 11.474 1.00 93.31 94 ILE A C 1
ATOM 743 O O . ILE A 1 94 ? 5.179 1.087 11.897 1.00 93.31 94 ILE A O 1
ATOM 747 N N . TYR A 1 95 ? 3.419 0.619 10.589 1.00 92.12 95 TYR A N 1
ATOM 748 C CA . TYR A 1 95 ? 3.975 -0.586 9.992 1.00 92.12 95 TYR A CA 1
ATOM 749 C C . TYR A 1 95 ? 4.205 -0.378 8.504 1.00 92.12 95 TYR A C 1
ATOM 751 O O . TYR A 1 95 ? 3.361 0.166 7.799 1.00 92.12 95 TYR A O 1
ATOM 759 N N . THR A 1 96 ? 5.341 -0.863 8.013 1.00 93.75 96 THR A N 1
ATOM 760 C CA . THR A 1 96 ? 5.649 -0.892 6.580 1.00 93.75 96 THR A CA 1
ATOM 761 C C . THR A 1 96 ? 5.344 -2.276 6.023 1.00 93.75 96 THR A C 1
ATOM 763 O O . THR A 1 96 ? 5.694 -3.280 6.640 1.00 93.75 96 THR A O 1
ATOM 766 N N . PHE A 1 97 ? 4.741 -2.343 4.840 1.00 93.44 97 PHE A N 1
ATOM 767 C CA . PHE A 1 97 ? 4.455 -3.593 4.144 1.00 93.44 97 PHE A CA 1
ATOM 768 C C . PHE A 1 97 ? 4.883 -3.542 2.679 1.00 93.44 97 PHE A C 1
ATOM 770 O O . PHE A 1 97 ? 4.907 -2.495 2.027 1.00 93.44 97 PHE A O 1
ATOM 777 N N . LYS A 1 98 ? 5.225 -4.720 2.154 1.00 94.81 98 LYS A N 1
ATOM 778 C CA . LYS A 1 98 ? 5.457 -4.918 0.723 1.00 94.81 98 LYS A CA 1
ATOM 779 C C . LYS A 1 98 ? 4.118 -4.996 -0.004 1.00 94.81 98 LYS A C 1
ATOM 781 O O . LYS A 1 98 ? 3.165 -5.591 0.505 1.00 94.81 98 LYS A O 1
ATOM 786 N N . ILE A 1 99 ? 4.077 -4.432 -1.204 1.00 95.94 99 ILE A N 1
ATOM 787 C CA . ILE A 1 99 ? 2.933 -4.549 -2.103 1.00 95.94 99 ILE A CA 1
ATOM 788 C C . ILE A 1 99 ? 3.203 -5.754 -3.021 1.00 95.94 99 ILE A C 1
ATOM 790 O O . ILE A 1 99 ? 4.217 -5.766 -3.724 1.00 95.94 99 ILE A O 1
ATOM 794 N N . PRO A 1 100 ? 2.362 -6.799 -2.982 1.00 95.38 100 PRO A N 1
ATOM 795 C CA . PRO A 1 100 ? 2.571 -8.003 -3.772 1.00 95.38 100 PRO A CA 1
ATOM 796 C C . PRO A 1 100 ? 2.419 -7.703 -5.267 1.00 95.38 100 PRO A C 1
ATOM 798 O O . PRO A 1 100 ? 1.632 -6.848 -5.665 1.00 95.38 100 PRO A O 1
ATOM 801 N N . GLY A 1 101 ? 3.176 -8.421 -6.098 1.00 92.19 101 GLY A N 1
ATOM 802 C CA . GLY A 1 101 ? 3.117 -8.295 -7.558 1.00 92.19 101 GLY A CA 1
ATOM 803 C C . GLY A 1 101 ? 3.955 -7.159 -8.154 1.00 92.19 101 GLY A C 1
ATOM 804 O O . GLY A 1 101 ? 4.153 -7.144 -9.369 1.00 92.19 101 GLY A O 1
ATOM 805 N N . LEU A 1 102 ? 4.512 -6.258 -7.335 1.00 94.38 102 LEU A N 1
ATOM 806 C CA . LEU A 1 102 ? 5.473 -5.263 -7.807 1.00 94.38 102 LEU A CA 1
ATOM 807 C C . LEU A 1 102 ? 6.782 -5.940 -8.233 1.00 94.38 102 LEU A C 1
ATOM 809 O O . LEU A 1 102 ? 7.504 -6.515 -7.418 1.00 94.38 102 LEU A O 1
ATOM 813 N N . ARG A 1 103 ? 7.085 -5.865 -9.529 1.00 94.44 103 ARG A N 1
ATOM 814 C CA . ARG A 1 103 ? 8.292 -6.424 -10.153 1.00 94.44 103 ARG A CA 1
ATOM 815 C C . ARG A 1 103 ? 9.071 -5.344 -10.893 1.00 94.44 103 ARG A C 1
ATOM 817 O O . ARG A 1 103 ? 8.467 -4.507 -11.568 1.00 94.44 103 ARG A O 1
ATOM 824 N N . ALA A 1 104 ? 10.395 -5.395 -10.770 1.00 93.62 104 ALA A N 1
ATOM 825 C CA . ALA A 1 104 ? 11.321 -4.529 -11.485 1.00 93.62 104 ALA A CA 1
ATOM 826 C C . ALA A 1 104 ? 11.168 -4.646 -13.015 1.00 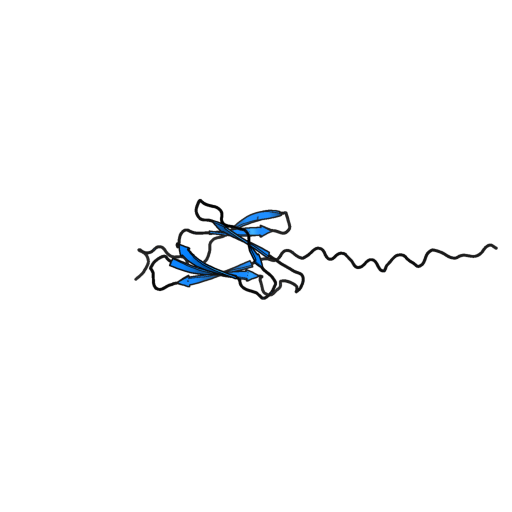93.62 104 ALA A C 1
ATOM 828 O O . ALA A 1 104 ? 10.779 -5.711 -13.500 1.00 93.62 104 ALA A O 1
ATOM 829 N N . PRO A 1 105 ? 11.493 -3.582 -13.777 1.00 93.44 105 PRO A N 1
ATOM 830 C CA . PRO A 1 105 ? 11.343 -3.552 -15.230 1.00 93.44 105 PRO A CA 1
ATOM 831 C C . PRO A 1 105 ? 12.083 -4.682 -15.947 1.00 93.44 105 PRO A C 1
ATOM 833 O O . PRO A 1 105 ? 11.541 -5.267 -16.870 1.00 93.44 105 PRO A O 1
ATOM 836 N N . TRP A 1 106 ? 13.287 -5.037 -15.491 1.00 92.38 106 TRP A N 1
ATOM 837 C CA . TRP A 1 106 ? 14.111 -6.101 -16.086 1.00 92.38 106 TRP A CA 1
ATOM 838 C C . TRP A 1 106 ? 13.647 -7.524 -15.738 1.00 92.38 106 TRP A C 1
ATOM 840 O O . TRP A 1 106 ? 14.261 -8.489 -16.172 1.00 92.38 106 TRP A O 1
ATOM 850 N N . MET A 1 107 ? 12.598 -7.664 -14.922 1.00 86.44 107 MET A N 1
ATOM 851 C CA . MET A 1 107 ? 11.947 -8.949 -14.640 1.00 86.44 107 MET A CA 1
ATOM 852 C C . MET A 1 107 ? 10.679 -9.152 -15.482 1.00 86.44 107 MET A C 1
ATOM 854 O O . MET A 1 107 ? 9.906 -10.074 -15.210 1.00 86.44 107 MET A O 1
ATOM 858 N N . TRP A 1 108 ? 10.411 -8.258 -16.437 1.00 70.56 108 TRP A N 1
ATOM 859 C CA . TRP A 1 108 ? 9.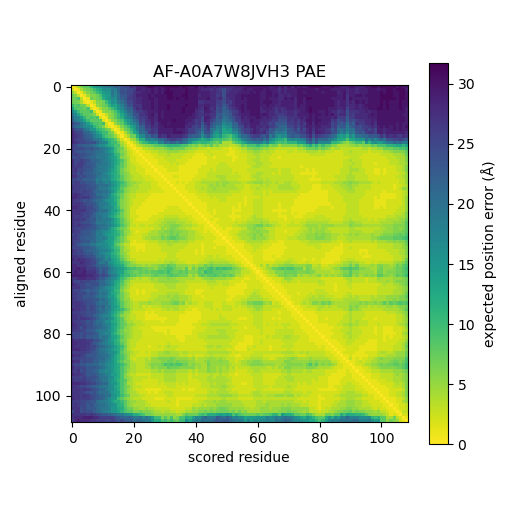375 -8.467 -17.442 1.00 70.56 108 TRP A CA 1
ATOM 860 C C . TRP A 1 108 ? 9.878 -9.464 -18.498 1.00 70.56 108 TRP A C 1
ATOM 862 O O . TRP A 1 108 ? 11.062 -9.408 -18.830 1.00 70.56 108 TRP A O 1
ATOM 872 N N . PRO A 1 109 ? 9.019 -10.394 -18.956 1.00 63.72 109 PRO A N 1
ATOM 873 C CA . PRO A 1 109 ? 9.371 -11.357 -19.996 1.00 63.72 109 PRO A CA 1
ATOM 874 C C . PRO A 1 109 ? 9.647 -10.685 -21.344 1.00 63.72 109 PRO A C 1
ATOM 876 O O . PRO A 1 109 ? 9.075 -9.596 -21.592 1.00 63.72 109 PRO A O 1
#

Nearest PDB structures (foldseek):
  3b5h-assembly4_D  TM=5.425E-01  e=1.027E-01  Homo sapiens
  6d1p-assembly1_A  TM=5.311E-01  e=7.168E-01  Bacteroides uniformis str. 3978 T3 ii
  3s9d-assembly1_B  TM=3.314E-01  e=6.096E-01  Homo sapiens
  3se4-assembly1_C  TM=4.083E-01  e=1.446E+00  Homo sapiens

Mean predicted aligned error: 9.03 Å

Foldseek 3Di:
DDDDDPDPPPDPPPPPDPAAEFDKDKAWDDDPDFQWTKIKIAGDQPRDQSHWWWKWKDDVDTDDIDIHGHPDIDIDGGDGLRMWMWIQHPVRDIDIGHHPPRDGRVPDD

Radius of gyration: 21.74 Å; Cα contacts (8 Å, |Δi|>4): 210; chains: 1; bounding box: 54×23×77 Å

pLDDT: mean 85.66, std 16.36, range [45.81, 97.69]

Sequence (109 aa):
MRRALPLLLALLLPSAGALTLCRVDRSATPTRVPGIYNVTIRTVPECPEDGYAVVRLASGREYPWEVLSPGRPFTWRGVPWYWRGQWVAESGKIYTFKIPGLRAPWMWP

Secondary structure (DSSP, 8-state):
------------------PPBPPEEEEEEE-SSTTEEEEEEEE-TT--TT-BEEEEEESSSBPPPEEEPTT--EEEEEEETT-EEEEE-TTS-EEEEPPTT---GGG--

Solvent-accessible surface area (backbone atoms only — not comparable to full-atom values): 6588 Å² total; per-residue (Å²): 143,82,85,88,78,79,88,88,82,82,82,86,69,77,74,79,70,74,68,42,64,33,60,71,44,66,44,50,44,80,53,97,49,78,28,27,20,37,38,39,39,28,45,38,88,87,40,50,86,68,21,32,32,43,34,30,51,36,65,100,52,81,52,74,77,42,78,35,45,49,90,42,67,48,71,50,70,76,39,51,34,84,44,31,37,35,35,48,43,80,87,67,48,76,44,78,45,82,53,53,81,55,44,57,50,90,73,58,133

Organism: NCBI:txid662880